Protein AF-A0A2V5Y0E2-F1 (afdb_monomer_lite)

Radius of gyration: 18.02 Å; chains: 1; bounding box: 50×22×47 Å

Secondary structure (DSSP, 8-state):
---PPPP-TT---EEEEEEE--HHHHHTTBSSPPP-B--SSS--BTHHHHHHHHHHH-PPPSSBPTTGGGTTHHHHHGGG--SEEEEEE-----S--SPPP-

Sequence (102 aa):
MPIWLPRSKNIVRLFLCGDVMTGRGIDQALAHQANPILYEPHVRDAREYVALAQRAHGEIPRPLSVDYIWGDALQELEPAQLDLRIVNLETAITSAETPWPE

pLDDT: mean 89.26, std 8.69, range [38.06, 98.06]

Structure (mmCIF, N/CA/C/O backbone):
data_AF-A0A2V5Y0E2-F1
#
_entry.id   AF-A0A2V5Y0E2-F1
#
loop_
_atom_site.group_PDB
_atom_site.id
_atom_site.type_symbol
_atom_site.label_atom_id
_atom_site.label_alt_id
_atom_site.label_comp_id
_atom_site.label_asym_id
_atom_site.label_entity_id
_atom_site.label_seq_id
_atom_site.pdbx_PDB_ins_code
_atom_site.Cartn_x
_atom_site.Cartn_y
_atom_site.Cartn_z
_atom_site.occupancy
_atom_site.B_iso_or_equiv
_atom_site.auth_seq_id
_atom_site.auth_comp_id
_atom_site.auth_asym_id
_atom_site.auth_atom_id
_atom_site.pdbx_PDB_model_num
ATOM 1 N N . MET A 1 1 ? -25.016 -8.270 13.480 1.00 38.06 1 MET A N 1
ATOM 2 C CA . MET A 1 1 ? -25.139 -7.237 14.534 1.00 38.06 1 MET A CA 1
ATOM 3 C C . MET A 1 1 ? -23.771 -7.061 15.160 1.00 38.06 1 MET A C 1
ATOM 5 O O . MET A 1 1 ? -23.230 -8.074 15.591 1.00 38.06 1 MET A O 1
ATOM 9 N N . PRO A 1 2 ? -23.166 -5.866 15.167 1.00 51.12 2 PRO A N 1
ATOM 10 C CA . PRO A 1 2 ? -21.836 -5.735 15.734 1.00 51.12 2 PRO A CA 1
ATOM 11 C C . PRO A 1 2 ? -21.895 -5.699 17.272 1.00 51.12 2 PRO A C 1
ATOM 13 O O . PRO A 1 2 ? -22.763 -5.053 17.852 1.00 51.12 2 PRO A O 1
ATOM 16 N N . ILE A 1 3 ? -20.959 -6.401 17.919 1.00 68.56 3 ILE A N 1
ATOM 17 C CA . ILE A 1 3 ? -20.822 -6.636 19.378 1.00 68.56 3 ILE A CA 1
ATOM 18 C C . ILE A 1 3 ? -20.189 -5.431 20.119 1.00 68.56 3 ILE A C 1
ATOM 20 O O . ILE A 1 3 ? -19.585 -5.543 21.182 1.00 68.56 3 ILE A O 1
ATOM 24 N N . TRP A 1 4 ? -20.300 -4.225 19.570 1.00 68.56 4 TRP A N 1
ATOM 25 C CA . TRP A 1 4 ? -19.605 -3.071 20.133 1.00 68.56 4 TRP A CA 1
ATOM 26 C C . TRP A 1 4 ? -20.239 -2.599 21.446 1.00 68.56 4 TRP A C 1
ATOM 28 O O . TRP A 1 4 ? -21.422 -2.264 21.496 1.00 68.56 4 TRP A O 1
ATOM 38 N N . LEU A 1 5 ? -19.427 -2.529 22.505 1.00 71.44 5 LEU A N 1
ATOM 39 C CA . LEU A 1 5 ? -19.825 -1.929 23.777 1.00 71.44 5 LEU A CA 1
ATOM 40 C C . LEU A 1 5 ? -20.172 -0.434 23.590 1.00 71.44 5 LEU A C 1
ATOM 42 O O . LEU A 1 5 ? -19.556 0.237 22.752 1.00 71.44 5 LEU A O 1
ATOM 46 N N . PRO A 1 6 ? -21.116 0.114 24.380 1.00 76.44 6 PRO A N 1
ATOM 47 C CA . PRO A 1 6 ? -21.437 1.540 24.362 1.00 76.44 6 PRO A CA 1
ATOM 48 C C . PRO A 1 6 ? -20.206 2.405 24.671 1.00 76.44 6 PRO A C 1
ATOM 50 O O . PRO A 1 6 ? -19.331 1.994 25.439 1.00 76.44 6 PRO A O 1
ATOM 53 N N . ARG A 1 7 ? -20.146 3.633 24.131 1.00 78.50 7 ARG A N 1
ATOM 54 C CA . ARG A 1 7 ? -19.066 4.575 24.474 1.00 78.50 7 ARG A CA 1
ATOM 55 C C . ARG A 1 7 ? -19.050 4.859 25.978 1.00 78.50 7 ARG A C 1
ATOM 57 O O . ARG A 1 7 ? -20.064 5.227 26.564 1.00 78.50 7 ARG A O 1
ATOM 64 N N . SER A 1 8 ? -17.865 4.760 26.570 1.00 80.62 8 SER A N 1
ATOM 65 C CA . SER A 1 8 ? -17.570 5.146 27.950 1.00 80.62 8 SER A CA 1
ATOM 66 C C . SER A 1 8 ? -16.393 6.114 27.948 1.00 80.62 8 SER A C 1
ATOM 68 O O . SER A 1 8 ? -15.462 5.940 27.167 1.00 80.62 8 SER A O 1
ATOM 70 N N . LYS A 1 9 ? -16.407 7.122 28.829 1.00 81.12 9 LYS A N 1
ATOM 71 C CA . LYS A 1 9 ? -15.315 8.110 28.933 1.00 81.12 9 LYS A CA 1
ATOM 72 C C . LYS A 1 9 ? -13.987 7.508 29.409 1.00 81.12 9 LYS A C 1
ATOM 74 O O . LYS A 1 9 ? -12.958 8.156 29.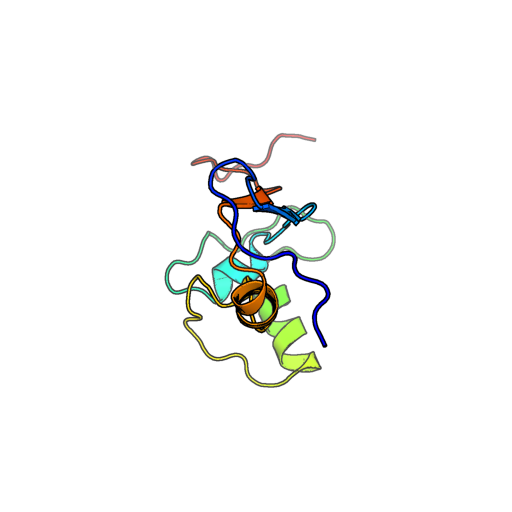271 1.00 81.12 9 LYS A O 1
ATOM 79 N N . ASN A 1 10 ? -14.013 6.285 29.940 1.00 89.38 10 ASN A N 1
ATOM 80 C CA . ASN A 1 10 ? -12.848 5.626 30.530 1.00 89.38 10 ASN A CA 1
ATOM 81 C C . ASN A 1 10 ? -12.343 4.440 29.688 1.00 89.38 10 ASN A C 1
ATOM 83 O O . ASN A 1 10 ? -11.534 3.655 30.174 1.00 89.38 10 ASN A O 1
ATOM 87 N N . ILE A 1 11 ? -12.843 4.267 28.460 1.00 90.12 11 ILE A N 1
ATOM 88 C CA . ILE A 1 11 ? -12.427 3.195 27.547 1.00 90.12 11 ILE A CA 1
ATOM 89 C C . ILE A 1 11 ? -11.853 3.836 26.288 1.00 90.12 11 ILE A C 1
ATOM 91 O O . ILE A 1 11 ? -12.498 4.698 25.700 1.00 90.12 11 ILE A O 1
ATOM 95 N N . VAL A 1 12 ? -10.673 3.375 25.870 1.00 92.62 12 VAL A N 1
ATOM 96 C CA . VAL A 1 12 ? -10.082 3.699 24.567 1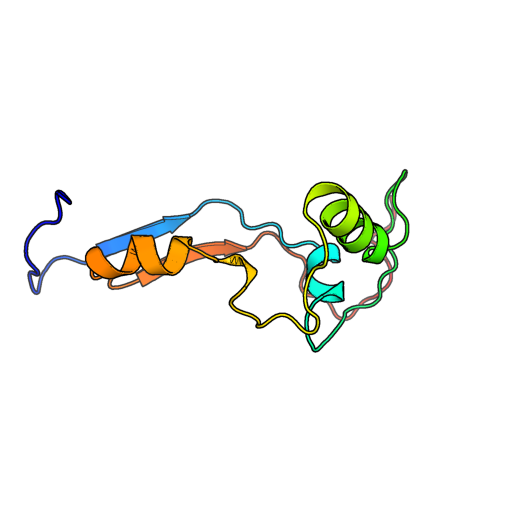.00 92.62 12 VAL A CA 1
ATOM 97 C C . VAL A 1 12 ? -10.281 2.505 23.643 1.00 92.62 12 VAL A C 1
ATOM 99 O O . VAL A 1 12 ? -9.927 1.378 23.994 1.00 92.62 12 VAL A O 1
ATOM 102 N N . ARG A 1 13 ? -10.855 2.737 22.464 1.00 91.75 13 ARG A N 1
ATOM 103 C CA . ARG A 1 13 ? -11.107 1.709 21.451 1.00 91.75 13 ARG A CA 1
ATOM 104 C C . ARG A 1 13 ? -10.061 1.813 20.350 1.00 91.75 13 ARG A C 1
ATOM 106 O O . ARG A 1 13 ? -10.002 2.815 19.642 1.00 91.75 13 ARG A O 1
ATOM 113 N N . LEU A 1 14 ? -9.253 0.766 20.213 1.00 93.81 14 LEU A N 1
ATOM 114 C CA . LEU A 1 14 ? -8.161 0.697 19.247 1.00 93.81 14 LEU A CA 1
ATOM 115 C C . LEU A 1 14 ? -8.480 -0.312 18.149 1.00 93.81 14 LEU A C 1
ATOM 117 O O . LEU A 1 14 ? -8.961 -1.409 18.431 1.00 93.81 14 LEU A O 1
ATOM 121 N N . PHE A 1 15 ? -8.146 0.043 16.914 1.00 93.50 15 PHE A N 1
ATOM 122 C CA . PHE A 1 15 ? -7.926 -0.923 15.845 1.00 93.50 15 PHE A CA 1
ATOM 123 C C . PHE A 1 15 ? -6.426 -1.083 15.631 1.00 93.50 15 PHE A C 1
ATOM 125 O O . PHE A 1 15 ? -5.721 -0.086 15.469 1.00 93.50 15 PHE A O 1
ATOM 132 N N . LEU A 1 16 ? -5.965 -2.332 15.641 1.00 94.19 16 LEU A N 1
ATOM 133 C CA . LEU A 1 16 ? -4.581 -2.703 15.381 1.00 94.19 16 LEU A CA 1
ATOM 134 C C . LEU A 1 16 ? -4.558 -3.583 14.131 1.00 94.19 16 LEU A C 1
ATOM 136 O O . LEU A 1 16 ? -5.170 -4.651 14.119 1.00 94.19 16 LEU A O 1
ATOM 140 N N . CYS A 1 17 ? -3.870 -3.122 13.093 1.00 91.38 17 CYS A N 1
ATOM 141 C CA . CYS A 1 17 ? -3.562 -3.914 11.909 1.00 91.38 17 CYS A CA 1
ATOM 142 C C . CYS A 1 17 ? -2.098 -4.350 11.953 1.00 91.38 17 CYS A C 1
ATOM 144 O O . CYS A 1 17 ? -1.259 -3.655 12.530 1.00 91.38 17 CYS A O 1
ATOM 146 N N . GLY A 1 18 ? -1.814 -5.493 11.334 1.00 89.44 18 GLY A N 1
ATOM 147 C CA . GLY A 1 18 ? -0.447 -5.928 11.084 1.00 89.44 18 GLY A CA 1
ATOM 148 C C . GLY A 1 18 ? 0.209 -5.117 9.968 1.00 89.44 18 GLY A C 1
ATOM 149 O O . GLY A 1 18 ? -0.088 -3.936 9.763 1.00 89.44 18 GLY A O 1
ATOM 150 N N . ASP A 1 19 ? 1.101 -5.787 9.257 1.00 92.25 19 ASP A N 1
ATOM 151 C CA . ASP A 1 19 ? 2.029 -5.158 8.329 1.00 92.25 19 ASP A CA 1
ATOM 152 C C . ASP A 1 19 ? 1.326 -4.719 7.043 1.00 92.25 19 ASP A C 1
ATOM 154 O O . ASP A 1 19 ? 0.655 -5.495 6.359 1.00 92.25 19 ASP A O 1
ATOM 158 N N . VAL A 1 20 ? 1.505 -3.449 6.701 1.00 90.12 20 VAL A N 1
ATOM 159 C CA . VAL A 1 20 ? 1.068 -2.838 5.453 1.00 90.12 20 VAL A CA 1
ATOM 160 C C . VAL A 1 20 ? 2.315 -2.611 4.610 1.00 90.12 20 VAL A C 1
ATOM 162 O O . VAL A 1 20 ? 3.083 -1.682 4.850 1.00 90.12 20 VAL A O 1
ATOM 165 N N . MET A 1 21 ? 2.515 -3.480 3.623 1.00 89.19 21 MET A N 1
ATOM 166 C CA . MET A 1 21 ? 3.621 -3.416 2.667 1.00 89.19 21 MET A CA 1
ATOM 167 C C . MET A 1 21 ? 3.098 -2.928 1.317 1.00 89.19 21 MET A C 1
ATOM 169 O O . MET A 1 21 ? 2.670 -3.716 0.477 1.00 89.19 21 MET A O 1
ATOM 173 N N . THR A 1 22 ? 3.102 -1.614 1.105 1.00 85.94 22 THR A N 1
ATOM 174 C CA . THR A 1 22 ? 2.619 -1.005 -0.145 1.00 85.94 22 THR A CA 1
ATOM 175 C C . THR A 1 22 ? 3.561 -1.252 -1.326 1.00 85.94 22 THR A C 1
ATOM 177 O O . THR A 1 22 ? 3.110 -1.394 -2.467 1.00 85.94 22 THR A O 1
ATOM 180 N N . GLY A 1 23 ? 4.869 -1.317 -1.049 1.00 87.62 23 GLY A N 1
ATOM 181 C CA . GLY A 1 23 ? 5.925 -1.381 -2.059 1.00 87.62 23 GLY A CA 1
ATOM 182 C C . GLY A 1 23 ? 5.879 -0.210 -3.053 1.00 87.62 23 GLY A C 1
ATOM 183 O O . GLY A 1 23 ? 5.050 0.690 -2.948 1.00 87.62 23 GLY A O 1
ATOM 184 N N . ARG A 1 24 ? 6.748 -0.234 -4.074 1.00 91.31 24 ARG A N 1
ATOM 185 C CA . ARG A 1 24 ? 6.737 0.795 -5.137 1.00 91.31 24 ARG A CA 1
ATOM 186 C C . ARG A 1 24 ? 5.602 0.613 -6.148 1.00 91.31 24 ARG A C 1
ATOM 188 O O . ARG A 1 24 ? 5.365 1.509 -6.951 1.00 91.31 24 ARG A O 1
ATOM 195 N N . GLY A 1 25 ? 4.930 -0.543 -6.155 1.00 92.44 25 GLY A N 1
ATOM 196 C CA . GLY A 1 25 ? 3.897 -0.886 -7.138 1.00 92.44 25 GLY A CA 1
ATOM 197 C C . GLY A 1 25 ? 2.675 0.028 -7.059 1.00 92.44 25 GLY A C 1
ATOM 198 O O . GLY A 1 25 ? 2.268 0.588 -8.076 1.00 92.44 25 GLY A O 1
ATOM 199 N N . ILE A 1 26 ? 2.120 0.226 -5.857 1.00 91.94 26 ILE A N 1
ATOM 200 C CA . ILE A 1 26 ? 0.956 1.106 -5.676 1.00 91.94 26 ILE A CA 1
ATOM 201 C C . ILE A 1 26 ? 1.294 2.575 -5.943 1.00 91.94 26 ILE A C 1
ATOM 203 O O . ILE A 1 26 ? 0.469 3.284 -6.520 1.00 91.94 26 ILE A O 1
ATOM 207 N N . ASP A 1 27 ? 2.520 3.013 -5.633 1.00 91.94 27 ASP A N 1
ATOM 208 C CA . ASP A 1 27 ? 2.975 4.380 -5.910 1.00 91.94 27 ASP A CA 1
ATOM 209 C C . ASP A 1 27 ? 2.849 4.722 -7.400 1.00 91.94 27 ASP A C 1
ATOM 211 O O . ASP A 1 27 ? 2.532 5.856 -7.745 1.00 91.94 27 ASP A O 1
ATOM 215 N N . GLN A 1 28 ? 3.011 3.735 -8.295 1.00 95.06 28 GLN A N 1
ATOM 216 C CA . GLN A 1 28 ? 2.874 3.928 -9.747 1.00 95.06 28 GLN A CA 1
ATOM 217 C C . GLN A 1 28 ? 1.434 4.204 -10.209 1.00 95.06 28 GLN A C 1
ATOM 219 O O . GLN A 1 28 ? 1.214 4.585 -11.363 1.00 95.06 28 GLN A O 1
ATOM 224 N N . ALA A 1 29 ? 0.443 3.979 -9.346 1.00 95.06 29 ALA A N 1
ATOM 225 C CA . ALA A 1 29 ? -0.959 4.275 -9.617 1.00 95.06 29 ALA A CA 1
ATOM 226 C C . ALA A 1 29 ? -1.445 5.556 -8.916 1.00 95.06 29 ALA A C 1
ATOM 228 O O . ALA A 1 29 ? -2.505 6.067 -9.276 1.00 95.06 29 ALA A O 1
ATOM 229 N N . LEU A 1 30 ? -0.679 6.103 -7.965 1.00 94.44 30 LEU A N 1
ATOM 230 C CA . LEU A 1 30 ? -0.987 7.356 -7.271 1.00 94.44 30 LEU A CA 1
ATOM 231 C C . LEU A 1 30 ? -0.612 8.590 -8.114 1.00 94.44 30 LEU A C 1
ATOM 233 O O . LEU A 1 30 ? 0.072 8.504 -9.137 1.00 94.44 30 LEU A O 1
ATOM 237 N N . ALA A 1 31 ? -1.067 9.768 -7.676 1.00 94.81 31 ALA A N 1
ATOM 238 C CA . ALA A 1 31 ? -0.777 11.043 -8.344 1.00 94.81 31 ALA A CA 1
ATOM 239 C C . ALA A 1 31 ? 0.720 11.406 -8.351 1.00 94.81 31 ALA A C 1
ATOM 241 O O . ALA A 1 31 ? 1.200 12.023 -9.301 1.00 94.81 31 ALA A O 1
ATOM 242 N N . HIS A 1 32 ? 1.455 11.014 -7.308 1.00 91.81 32 HIS A N 1
ATOM 243 C CA . HIS A 1 32 ? 2.893 11.235 -7.181 1.00 91.81 32 HIS A CA 1
ATOM 244 C C . HIS A 1 32 ? 3.612 9.891 -7.181 1.00 91.81 32 HIS A C 1
ATOM 246 O O . HIS A 1 32 ? 3.575 9.162 -6.195 1.00 91.81 32 HIS A O 1
ATOM 252 N N . GLN A 1 33 ? 4.246 9.575 -8.305 1.00 92.00 33 GLN A N 1
ATOM 253 C CA . GLN A 1 33 ? 4.888 8.285 -8.529 1.00 92.00 33 GLN A CA 1
ATOM 254 C C . GLN A 1 33 ? 6.352 8.345 -8.094 1.00 92.00 33 GLN A C 1
ATOM 256 O O . GLN A 1 33 ? 7.076 9.275 -8.456 1.00 92.00 33 GLN A O 1
ATOM 261 N N . ALA A 1 34 ? 6.797 7.336 -7.349 1.00 89.56 34 ALA A N 1
ATOM 262 C CA . ALA A 1 34 ? 8.216 7.107 -7.102 1.00 89.56 34 ALA A CA 1
ATOM 263 C C . ALA A 1 34 ? 8.914 6.571 -8.368 1.00 89.56 34 ALA A C 1
ATOM 265 O O . ALA A 1 34 ? 8.259 6.091 -9.297 1.00 89.56 34 ALA A O 1
ATOM 266 N N . ASN A 1 35 ? 10.249 6.598 -8.399 1.00 92.25 35 ASN A N 1
ATOM 267 C CA . ASN A 1 35 ? 11.028 5.946 -9.454 1.00 92.25 35 ASN A CA 1
ATOM 268 C C . ASN A 1 35 ? 10.641 4.450 -9.558 1.00 92.25 35 ASN A C 1
ATOM 270 O O . ASN A 1 35 ? 10.679 3.748 -8.545 1.00 92.25 35 ASN A O 1
ATOM 274 N N . PRO A 1 36 ? 10.274 3.928 -10.743 1.00 94.69 36 PRO A N 1
ATOM 275 C CA . PRO A 1 36 ? 9.766 2.565 -10.867 1.00 94.69 36 PRO A CA 1
ATOM 276 C C . PRO A 1 36 ? 10.839 1.479 -10.741 1.00 94.69 36 PRO A C 1
ATOM 278 O O . PRO A 1 36 ? 10.480 0.308 -10.681 1.00 94.69 36 PRO A O 1
ATOM 281 N N . ILE A 1 37 ? 12.132 1.817 -10.738 1.00 94.25 37 ILE A N 1
ATOM 282 C CA . ILE A 1 37 ? 13.200 0.810 -10.707 1.00 94.25 37 ILE A CA 1
ATOM 283 C C . ILE A 1 37 ? 13.099 -0.047 -9.438 1.00 94.25 37 ILE A C 1
ATOM 285 O O . ILE A 1 37 ? 13.003 0.470 -8.323 1.00 94.25 37 ILE A O 1
ATOM 289 N N . LEU A 1 38 ? 13.157 -1.363 -9.638 1.00 92.31 38 LEU A N 1
ATOM 290 C CA . LEU A 1 38 ? 13.245 -2.376 -8.593 1.00 92.31 38 LEU A CA 1
ATOM 291 C C . LEU A 1 38 ? 14.535 -3.178 -8.748 1.00 92.31 38 LEU A C 1
ATOM 293 O O . LEU A 1 38 ? 14.985 -3.459 -9.861 1.00 92.31 38 LEU A O 1
ATOM 297 N N . TYR A 1 39 ? 15.101 -3.576 -7.614 1.00 90.38 39 TYR A N 1
ATOM 298 C CA . TYR A 1 39 ? 16.322 -4.378 -7.529 1.00 90.38 39 TYR A CA 1
ATOM 299 C C . TYR A 1 39 ? 15.991 -5.816 -7.116 1.00 90.38 39 TYR A C 1
ATOM 301 O O . TYR A 1 39 ? 16.613 -6.382 -6.226 1.00 90.38 39 TYR A O 1
ATOM 309 N N . GLU A 1 40 ? 14.971 -6.394 -7.752 1.00 89.06 40 GLU A N 1
ATOM 310 C CA . GLU A 1 40 ? 14.509 -7.761 -7.510 1.00 89.06 40 GLU A CA 1
ATOM 311 C C . GLU A 1 40 ? 14.868 -8.668 -8.706 1.00 89.06 40 GLU A C 1
ATOM 313 O O . GLU A 1 40 ? 15.017 -8.186 -9.837 1.00 89.06 40 GLU A O 1
ATOM 318 N N . PRO A 1 41 ? 14.992 -9.997 -8.518 1.00 90.38 41 PRO A N 1
ATOM 319 C CA . PRO A 1 41 ? 15.434 -10.887 -9.595 1.00 90.38 41 PRO A CA 1
ATOM 320 C C . PRO A 1 41 ? 14.479 -10.957 -10.795 1.00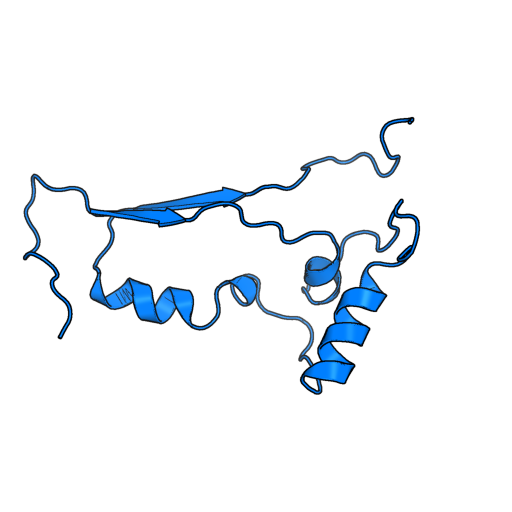 90.38 41 PRO A C 1
ATOM 322 O O . PRO A 1 41 ? 14.936 -11.146 -11.923 1.00 90.38 41 PRO A O 1
ATOM 325 N N . HIS A 1 42 ? 13.170 -10.810 -10.560 1.00 91.69 42 HIS A N 1
ATOM 326 C CA . HIS A 1 42 ? 12.127 -11.089 -11.556 1.00 91.69 42 HIS A CA 1
ATOM 327 C C . HIS A 1 42 ? 11.436 -9.832 -12.084 1.00 91.69 42 HIS A C 1
ATOM 329 O O . HIS A 1 42 ? 11.230 -9.724 -13.290 1.00 91.69 42 HIS A O 1
ATOM 335 N N . VAL A 1 43 ? 11.104 -8.880 -11.209 1.00 95.06 43 VAL A N 1
ATOM 336 C CA . VAL A 1 43 ? 10.472 -7.615 -11.595 1.00 95.06 43 VAL A CA 1
ATOM 337 C C . VAL A 1 43 ? 11.474 -6.493 -11.374 1.00 95.06 43 VAL A C 1
ATOM 339 O O . VAL A 1 43 ? 11.970 -6.294 -10.272 1.00 95.06 43 VAL A O 1
ATOM 342 N N . ARG A 1 44 ? 11.788 -5.756 -12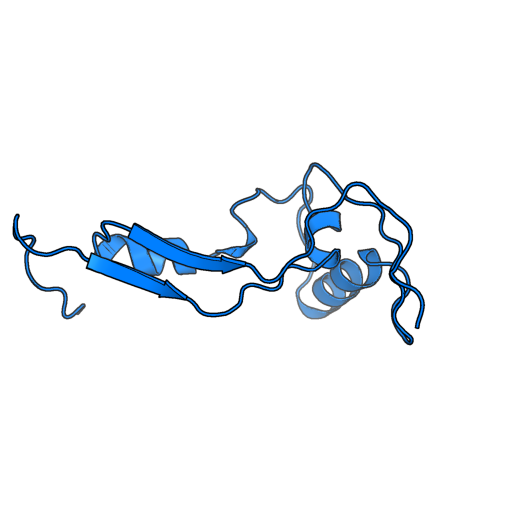.439 1.00 95.88 44 ARG A N 1
ATOM 343 C CA . ARG A 1 44 ? 12.737 -4.627 -12.389 1.00 95.88 44 ARG A CA 1
ATOM 344 C C . ARG A 1 44 ? 12.065 -3.269 -12.558 1.00 95.88 44 ARG A C 1
ATOM 346 O O . ARG A 1 44 ? 12.723 -2.240 -12.434 1.00 95.88 44 ARG A O 1
ATOM 353 N N . ASP A 1 45 ? 10.764 -3.276 -12.832 1.00 97.00 45 ASP A N 1
ATOM 354 C CA . ASP A 1 45 ? 9.944 -2.090 -13.028 1.00 97.00 45 ASP A CA 1
ATOM 355 C C . ASP A 1 45 ? 8.611 -2.244 -12.286 1.00 97.00 45 ASP A C 1
ATOM 357 O O . ASP A 1 45 ? 7.780 -3.083 -12.628 1.00 97.00 45 ASP A O 1
ATOM 361 N N . ALA A 1 46 ? 8.388 -1.414 -11.271 1.00 96.19 46 ALA A N 1
ATOM 362 C CA . ALA A 1 46 ? 7.215 -1.461 -10.409 1.00 96.19 46 ALA A CA 1
A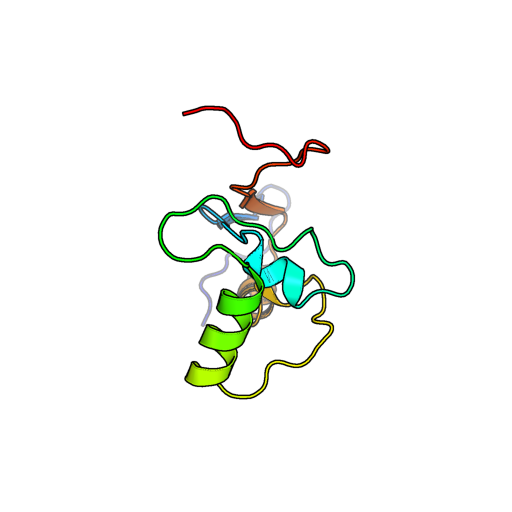TOM 363 C C . ALA A 1 46 ? 5.887 -1.250 -11.157 1.00 96.19 46 ALA A C 1
ATOM 365 O O . ALA A 1 46 ? 4.834 -1.655 -10.660 1.00 96.19 46 ALA A O 1
ATOM 366 N N . ARG A 1 47 ? 5.898 -0.668 -12.367 1.00 97.00 47 ARG A N 1
ATOM 367 C CA . ARG A 1 47 ? 4.685 -0.510 -13.191 1.00 97.00 47 ARG A CA 1
ATOM 368 C C . ARG A 1 47 ? 4.144 -1.856 -13.661 1.00 97.00 47 ARG A C 1
ATOM 370 O O . ARG A 1 47 ? 2.953 -1.962 -13.961 1.00 97.00 47 ARG A O 1
ATOM 377 N N . GLU A 1 48 ? 4.987 -2.886 -13.684 1.00 97.00 48 GLU A N 1
ATOM 378 C CA . GLU A 1 48 ? 4.580 -4.249 -14.001 1.00 97.00 48 GLU A CA 1
ATOM 379 C C . GLU A 1 48 ? 3.586 -4.806 -12.977 1.00 97.00 48 GLU A C 1
ATOM 381 O O . GLU A 1 48 ? 2.648 -5.495 -13.375 1.00 97.00 48 GLU A O 1
ATOM 386 N N . TYR A 1 49 ? 3.692 -4.428 -11.697 1.00 94.94 49 TYR A N 1
ATOM 387 C CA . TYR A 1 49 ? 2.703 -4.799 -10.679 1.00 94.94 49 TYR A CA 1
ATOM 388 C C . TYR A 1 49 ? 1.317 -4.220 -10.985 1.00 94.94 49 TYR A C 1
ATOM 390 O O . TYR A 1 49 ? 0.316 -4.931 -10.888 1.00 94.94 49 TYR A O 1
ATOM 398 N N . VAL A 1 50 ? 1.238 -2.966 -11.448 1.00 95.06 50 VAL A N 1
ATOM 399 C CA . VAL A 1 50 ? -0.049 -2.378 -11.857 1.00 95.06 50 VAL A CA 1
ATOM 400 C C . VAL A 1 50 ? -0.585 -3.061 -13.116 1.00 95.06 50 VAL A C 1
ATOM 402 O O . VAL A 1 50 ? -1.777 -3.342 -13.202 1.00 95.06 50 VAL A O 1
ATOM 405 N N . ALA A 1 51 ? 0.285 -3.386 -14.077 1.00 96.25 51 ALA A N 1
ATOM 406 C CA . ALA A 1 51 ? -0.111 -4.120 -15.277 1.00 96.25 51 ALA A CA 1
ATOM 407 C C . ALA A 1 51 ? -0.614 -5.539 -14.950 1.00 96.25 51 ALA A C 1
ATOM 409 O O . ALA A 1 51 ? -1.578 -6.001 -15.557 1.00 96.25 51 ALA A O 1
ATOM 410 N N . LEU A 1 52 ? 0.016 -6.233 -13.997 1.00 95.94 52 LEU A N 1
ATOM 411 C CA . LEU A 1 52 ? -0.423 -7.535 -13.483 1.00 95.94 52 LEU A CA 1
ATOM 412 C C . LEU A 1 52 ? -1.816 -7.435 -12.857 1.00 95.94 52 LEU A C 1
ATOM 414 O O . LEU A 1 52 ? -2.703 -8.207 -13.220 1.00 95.94 52 LEU A O 1
ATOM 418 N N . ALA A 1 53 ? -2.026 -6.446 -11.986 1.00 94.75 53 ALA A N 1
ATOM 419 C CA . ALA A 1 53 ? -3.319 -6.205 -11.358 1.00 94.75 53 ALA A CA 1
ATOM 420 C C . ALA A 1 53 ? -4.402 -5.870 -12.397 1.00 94.75 53 ALA A C 1
ATOM 422 O O . ALA A 1 53 ? -5.496 -6.430 -12.343 1.00 94.75 53 ALA A O 1
ATOM 423 N N . GLN A 1 54 ? -4.080 -5.046 -13.402 1.00 96.38 54 GLN A N 1
ATOM 424 C CA . GLN A 1 54 ? -5.015 -4.716 -14.479 1.00 96.38 54 GLN A CA 1
ATOM 425 C C . GLN A 1 54 ? -5.401 -5.934 -15.326 1.00 96.38 54 GLN A C 1
ATOM 427 O O . GLN A 1 54 ? -6.558 -6.088 -15.710 1.00 96.38 54 GLN A O 1
ATOM 432 N N . ARG A 1 55 ? -4.452 -6.836 -15.606 1.00 97.69 55 ARG A N 1
ATOM 433 C CA . ARG A 1 55 ? -4.750 -8.084 -16.326 1.00 97.69 55 ARG A CA 1
ATOM 434 C C . ARG A 1 55 ? -5.670 -9.009 -15.534 1.00 97.69 55 ARG A C 1
ATOM 436 O O . ARG A 1 55 ? -6.486 -9.695 -16.139 1.00 97.69 55 ARG A O 1
ATOM 443 N N . ALA A 1 56 ? -5.525 -9.044 -14.211 1.00 98.06 56 ALA A N 1
ATOM 444 C CA . ALA A 1 56 ? -6.320 -9.909 -13.345 1.00 98.06 56 ALA A CA 1
ATOM 445 C C . ALA A 1 56 ? -7.720 -9.344 -13.044 1.00 98.06 56 ALA A C 1
ATOM 447 O O . ALA A 1 56 ? -8.673 -10.114 -12.939 1.00 98.06 56 ALA A O 1
ATOM 448 N N . HIS A 1 57 ? -7.849 -8.020 -12.910 1.00 95.38 57 HIS A N 1
ATOM 449 C CA . HIS A 1 57 ? -9.051 -7.378 -12.358 1.00 95.38 57 HIS A CA 1
ATOM 450 C C . HIS A 1 57 ? -9.697 -6.324 -13.270 1.00 95.38 57 HIS A C 1
ATOM 452 O O . HIS A 1 57 ? -10.738 -5.775 -12.918 1.00 95.38 57 HIS A O 1
ATOM 458 N N . GLY A 1 58 ? -9.131 -6.067 -14.450 1.00 96.31 58 GLY A N 1
ATOM 459 C CA . GLY A 1 58 ? -9.609 -5.041 -15.376 1.00 96.31 58 GLY A CA 1
ATOM 460 C C . GLY A 1 58 ? -8.939 -3.685 -15.163 1.00 96.31 58 GLY A C 1
ATOM 461 O O . GLY A 1 58 ? -7.941 -3.552 -14.460 1.00 96.31 58 GLY A O 1
ATOM 462 N N . GLU A 1 59 ? -9.449 -2.653 -15.826 1.00 95.25 59 GLU A N 1
ATOM 463 C CA . GLU A 1 59 ? -8.821 -1.334 -15.799 1.00 95.25 59 GLU A CA 1
ATOM 464 C C . GLU A 1 59 ? -8.801 -0.726 -14.386 1.00 95.25 59 GLU A C 1
ATOM 466 O O . GLU A 1 59 ? -9.828 -0.598 -13.724 1.00 95.25 59 GLU A O 1
ATOM 471 N N . ILE A 1 60 ? -7.610 -0.321 -13.941 1.00 92.56 60 ILE A N 1
ATOM 472 C CA . ILE A 1 60 ? -7.401 0.445 -12.711 1.00 92.56 60 ILE A CA 1
ATOM 473 C C . ILE A 1 60 ? -7.385 1.938 -13.073 1.00 92.56 60 ILE A C 1
ATOM 475 O O . ILE A 1 60 ? -6.496 2.342 -13.835 1.00 92.56 60 ILE A O 1
ATOM 479 N N . PRO A 1 61 ? -8.314 2.754 -12.535 1.00 90.94 61 PRO A N 1
ATOM 480 C CA . PRO A 1 61 ? -8.325 4.201 -12.734 1.00 90.94 61 PRO A CA 1
ATOM 481 C C . PRO A 1 61 ? -7.029 4.847 -12.244 1.00 90.94 61 PRO A C 1
ATOM 483 O O . PRO A 1 61 ? -6.456 4.413 -11.247 1.00 90.94 61 PRO A O 1
ATOM 486 N N . ARG A 1 62 ? -6.562 5.900 -12.922 1.00 91.69 62 ARG A N 1
ATOM 487 C CA . ARG A 1 62 ? -5.369 6.653 -12.507 1.00 91.69 62 ARG A CA 1
ATOM 488 C C . ARG A 1 62 ? -5.583 8.167 -12.675 1.00 91.69 62 ARG A C 1
ATOM 490 O O . ARG A 1 62 ? -6.123 8.568 -13.706 1.00 91.69 62 ARG A O 1
ATOM 497 N N . PRO A 1 63 ? -5.121 9.005 -11.728 1.00 95.38 63 PRO A N 1
ATOM 498 C CA . PRO A 1 63 ? -4.476 8.618 -10.473 1.00 95.38 63 PRO A CA 1
ATOM 499 C C . PRO A 1 63 ? -5.484 8.068 -9.455 1.00 95.38 63 PRO A C 1
ATOM 501 O O . PRO A 1 63 ? -6.624 8.524 -9.384 1.00 95.38 63 PRO A O 1
ATOM 504 N N . LEU A 1 64 ? -5.046 7.104 -8.651 1.00 95.31 64 LEU A N 1
ATOM 505 C CA . LEU A 1 64 ? -5.778 6.653 -7.475 1.00 95.31 64 LEU A CA 1
ATOM 506 C C . LEU A 1 64 ? -5.667 7.691 -6.355 1.00 95.31 64 LEU A C 1
ATOM 508 O O . LEU A 1 64 ? -4.672 8.416 -6.245 1.00 95.31 64 LEU A O 1
ATOM 512 N N . SER A 1 65 ? -6.696 7.748 -5.513 1.00 93.62 65 SER A N 1
ATOM 513 C CA . SER A 1 65 ? -6.654 8.515 -4.275 1.00 93.62 65 SER A CA 1
ATOM 514 C C . SER A 1 65 ? -5.744 7.829 -3.250 1.00 93.62 65 SER A C 1
ATOM 516 O O . SER A 1 65 ? -5.549 6.615 -3.274 1.00 93.62 65 SER A O 1
ATOM 518 N N . VAL A 1 66 ? -5.165 8.606 -2.334 1.00 90.19 66 VAL A N 1
ATOM 519 C CA . VAL A 1 66 ? -4.215 8.088 -1.328 1.00 90.19 66 VAL A CA 1
ATOM 520 C C . VAL A 1 66 ? -4.852 7.109 -0.337 1.00 90.19 66 VAL A C 1
ATOM 522 O O . VAL A 1 66 ? -4.160 6.290 0.257 1.00 90.19 66 VAL A O 1
ATOM 525 N N . ASP A 1 67 ? -6.169 7.173 -0.165 1.00 90.81 67 ASP A N 1
ATOM 526 C CA . ASP A 1 67 ? -6.954 6.277 0.679 1.00 90.81 67 ASP A CA 1
ATOM 527 C C . ASP A 1 67 ? -7.378 4.981 -0.032 1.00 90.81 67 ASP A C 1
ATOM 529 O O . ASP A 1 67 ? -7.898 4.080 0.624 1.00 90.81 67 ASP A O 1
ATOM 533 N N . TYR A 1 68 ? -7.100 4.840 -1.337 1.00 91.75 68 TYR A N 1
ATOM 534 C CA . TYR A 1 68 ? -7.488 3.674 -2.138 1.00 91.75 68 TYR A CA 1
ATOM 535 C C . TYR A 1 68 ? -7.057 2.341 -1.517 1.00 91.75 68 TYR A C 1
ATOM 537 O O . TYR A 1 68 ? -7.818 1.377 -1.552 1.00 91.75 68 TYR A O 1
ATOM 545 N N . ILE A 1 69 ? -5.863 2.287 -0.914 1.00 89.12 69 ILE A N 1
ATOM 546 C CA . ILE A 1 69 ? -5.302 1.055 -0.334 1.00 89.12 69 ILE A CA 1
ATOM 547 C C . ILE A 1 69 ? -6.156 0.464 0.787 1.00 89.12 69 ILE A C 1
ATOM 549 O O . ILE A 1 69 ? -6.030 -0.718 1.093 1.00 89.12 69 ILE A O 1
ATOM 553 N N . TRP A 1 70 ? -7.010 1.278 1.408 1.00 90.81 70 TRP A N 1
ATOM 554 C CA . TRP A 1 70 ? -7.869 0.826 2.490 1.00 90.81 70 TRP A CA 1
ATOM 555 C C . TRP A 1 70 ? -9.192 0.260 1.985 1.00 90.81 70 TRP A C 1
ATOM 557 O O . TRP A 1 70 ? -9.779 -0.569 2.674 1.00 90.81 70 TRP A O 1
ATOM 567 N N . GLY A 1 71 ? -9.651 0.679 0.801 1.00 90.12 71 GLY A N 1
ATOM 568 C CA . GLY A 1 71 ? -10.900 0.219 0.195 1.00 90.12 71 GLY A CA 1
ATOM 569 C C . GLY A 1 71 ? -12.053 0.137 1.201 1.00 90.12 71 GLY A C 1
ATOM 570 O O . GLY A 1 71 ? -12.328 1.079 1.951 1.00 90.12 71 GLY A O 1
ATOM 571 N N . ASP A 1 72 ? -12.683 -1.033 1.260 1.00 91.00 72 ASP A N 1
ATOM 572 C CA . ASP A 1 72 ? -13.831 -1.300 2.130 1.00 91.00 72 ASP A CA 1
ATOM 573 C C . ASP A 1 72 ? -13.471 -1.329 3.627 1.00 91.00 72 ASP A C 1
ATOM 575 O O . ASP A 1 72 ? -14.344 -1.159 4.479 1.00 91.00 72 ASP A O 1
ATOM 579 N N . ALA A 1 73 ? -12.187 -1.478 3.982 1.00 90.44 73 ALA A N 1
ATOM 580 C CA . ALA A 1 73 ? -11.763 -1.584 5.377 1.00 90.44 73 ALA A CA 1
ATOM 581 C C . ALA A 1 73 ? -12.146 -0.341 6.189 1.00 90.44 73 ALA A C 1
ATOM 583 O O . ALA A 1 73 ? -12.522 -0.464 7.351 1.00 90.44 73 ALA A O 1
ATOM 584 N N . LEU A 1 74 ? -12.102 0.860 5.599 1.00 89.25 74 LEU A N 1
ATOM 585 C CA . LEU A 1 74 ? -12.521 2.067 6.319 1.00 89.25 74 LEU A CA 1
ATOM 586 C C . LEU A 1 74 ? -14.002 2.006 6.693 1.00 89.25 74 LEU A C 1
ATOM 588 O O . LEU A 1 74 ? -14.340 2.344 7.825 1.00 89.25 74 LEU A O 1
ATOM 592 N N . GLN A 1 75 ? -14.856 1.533 5.782 1.00 90.56 75 GLN A N 1
ATOM 593 C CA . GLN A 1 75 ? -16.300 1.427 6.004 1.00 90.56 75 GLN A CA 1
ATOM 594 C C . GLN A 1 75 ? -16.630 0.387 7.076 1.00 90.56 75 GLN A C 1
ATOM 596 O O . GLN A 1 75 ? -17.467 0.645 7.938 1.00 90.56 75 GLN A O 1
ATOM 601 N N . GLU A 1 76 ? -15.924 -0.744 7.085 1.00 89.44 76 GLU A N 1
ATOM 602 C CA . GLU A 1 76 ? -16.079 -1.781 8.113 1.00 89.44 76 GLU A CA 1
ATOM 603 C C . GLU A 1 76 ? -15.667 -1.297 9.516 1.00 89.44 76 GLU A C 1
ATOM 605 O O . GLU A 1 76 ? -16.204 -1.750 10.532 1.00 89.44 76 GLU A O 1
ATOM 610 N N . LEU A 1 77 ? -14.738 -0.339 9.595 1.00 90.19 77 LEU A N 1
ATOM 611 C CA . LEU A 1 77 ? -14.267 0.229 10.860 1.00 90.19 77 LEU A CA 1
ATOM 612 C C . LEU A 1 77 ? -15.149 1.372 11.391 1.00 90.19 77 LEU A C 1
ATOM 614 O O . LEU A 1 77 ? -15.121 1.638 12.595 1.00 90.19 77 LEU A O 1
ATOM 618 N N . GLU A 1 78 ? -15.954 2.029 10.552 1.00 89.12 78 GLU A N 1
ATOM 619 C CA . GLU A 1 78 ? -16.801 3.162 10.966 1.00 89.12 78 GLU A CA 1
ATOM 620 C C . GLU A 1 78 ? -17.780 2.827 12.115 1.00 89.12 78 GLU A C 1
ATOM 622 O O . GLU A 1 78 ? -17.809 3.558 13.115 1.00 89.12 78 GLU A O 1
ATOM 627 N N . PRO A 1 79 ? -18.531 1.702 12.092 1.00 89.94 79 PRO A N 1
ATOM 628 C CA . PRO A 1 79 ? -19.453 1.350 13.177 1.00 89.94 79 PRO A CA 1
ATOM 629 C C . PRO A 1 79 ? -18.757 1.120 14.523 1.00 89.94 79 PRO A C 1
ATOM 631 O O . PRO A 1 79 ? -19.398 1.156 15.576 1.00 89.94 79 PRO A O 1
ATOM 634 N N . ALA A 1 80 ? -17.449 0.852 14.500 1.00 86.56 80 ALA A N 1
ATOM 635 C CA . ALA A 1 80 ? -16.663 0.564 15.685 1.00 86.56 80 ALA A CA 1
ATOM 636 C C . ALA A 1 80 ? -16.266 1.821 16.474 1.00 86.56 80 ALA A C 1
ATOM 638 O O . ALA A 1 80 ? -15.689 1.666 17.546 1.00 86.56 80 ALA A O 1
ATOM 639 N N . GLN A 1 81 ? -16.574 3.039 16.003 1.00 87.56 81 GLN A N 1
ATOM 640 C CA . GLN A 1 81 ? -16.326 4.300 16.729 1.00 87.56 81 GLN A CA 1
ATOM 641 C C . GLN A 1 81 ? -14.950 4.336 17.421 1.00 87.56 81 GLN A C 1
ATOM 643 O O . GLN A 1 81 ? -14.844 4.618 18.618 1.00 87.56 81 GLN A O 1
ATOM 648 N N . LEU A 1 82 ? -13.918 3.948 16.673 1.00 91.19 82 LEU A N 1
ATOM 649 C CA . LEU A 1 82 ? -12.560 3.781 17.176 1.00 91.19 82 LEU A CA 1
ATOM 650 C C . LEU A 1 82 ? -11.968 5.141 17.537 1.00 91.19 82 LEU A C 1
ATOM 652 O O . LEU A 1 82 ? -12.132 6.104 16.789 1.00 91.19 82 LEU A O 1
ATOM 656 N N . ASP A 1 83 ? -11.244 5.201 18.650 1.00 92.25 83 ASP A N 1
ATOM 657 C CA . ASP A 1 83 ? -10.513 6.403 19.045 1.00 92.25 83 ASP A CA 1
ATOM 658 C C . ASP A 1 83 ? -9.179 6.500 18.288 1.00 92.25 83 ASP A C 1
ATOM 660 O O . ASP A 1 83 ? -8.747 7.598 17.945 1.00 92.25 83 ASP A O 1
ATOM 664 N N . LEU A 1 84 ? -8.537 5.360 17.991 1.00 93.69 84 LEU A N 1
ATOM 665 C CA . LEU A 1 84 ? -7.298 5.291 17.209 1.00 93.69 84 LEU A CA 1
ATOM 666 C C . LEU A 1 84 ? -7.270 4.057 16.296 1.00 93.69 84 LEU A C 1
ATOM 668 O O . LEU A 1 84 ? -7.784 2.987 16.635 1.00 93.69 84 LEU A O 1
ATOM 672 N N . ARG A 1 85 ? -6.609 4.213 15.145 1.00 93.06 85 ARG A N 1
ATOM 673 C CA . ARG A 1 85 ? -6.319 3.159 14.164 1.00 93.06 85 ARG A CA 1
ATOM 674 C C . ARG A 1 85 ? -4.800 3.127 13.986 1.00 93.06 85 ARG A C 1
ATOM 676 O O . ARG A 1 85 ? -4.225 4.136 13.589 1.00 93.06 85 ARG A O 1
ATOM 683 N N . ILE A 1 86 ? -4.158 2.017 14.337 1.00 94.38 86 ILE A N 1
ATOM 684 C CA . ILE A 1 86 ? -2.699 1.856 14.283 1.00 94.38 86 ILE A CA 1
ATOM 685 C C . ILE A 1 86 ? -2.385 0.699 13.344 1.00 94.38 86 ILE A C 1
ATOM 687 O O . ILE A 1 86 ? -2.992 -0.368 13.436 1.00 94.38 86 ILE A O 1
ATOM 691 N N . VAL A 1 87 ? -1.434 0.926 12.446 1.00 92.38 87 VAL A N 1
ATOM 692 C CA . VAL A 1 87 ? -0.960 -0.059 11.473 1.00 92.38 87 VAL A CA 1
ATOM 693 C C . VAL A 1 87 ? 0.561 -0.100 11.527 1.00 92.38 87 VAL A C 1
ATOM 695 O O . VAL A 1 87 ? 1.186 0.938 11.769 1.00 92.38 87 VAL A O 1
ATOM 698 N N . ASN A 1 88 ? 1.156 -1.270 11.307 1.00 93.06 88 ASN A N 1
ATOM 699 C CA . ASN A 1 88 ? 2.591 -1.345 11.060 1.00 93.06 88 ASN A CA 1
ATOM 700 C C . ASN A 1 88 ? 2.832 -1.043 9.576 1.00 93.06 88 ASN A C 1
ATOM 702 O O . ASN A 1 88 ? 2.385 -1.798 8.721 1.00 93.06 88 ASN A O 1
ATOM 706 N N . LEU A 1 89 ? 3.473 0.079 9.248 1.00 89.62 89 LEU A N 1
ATOM 707 C CA . LEU A 1 89 ? 3.825 0.401 7.864 1.00 89.62 89 LEU A CA 1
ATOM 708 C C . LEU A 1 89 ? 5.233 -0.120 7.580 1.00 89.62 89 LEU A C 1
ATOM 710 O O . LEU A 1 89 ? 6.218 0.478 8.013 1.00 89.62 89 LEU A O 1
ATOM 714 N N . GLU A 1 90 ? 5.325 -1.205 6.822 1.00 89.56 90 GLU A N 1
ATOM 715 C CA . GLU A 1 90 ? 6.600 -1.818 6.460 1.00 89.56 90 GLU A CA 1
ATOM 716 C C . GLU A 1 90 ? 7.067 -1.288 5.107 1.00 89.56 90 GLU A C 1
ATOM 718 O O . GLU A 1 90 ? 6.849 -1.875 4.047 1.00 89.56 90 GLU A O 1
ATOM 723 N N . THR A 1 91 ? 7.683 -0.107 5.150 1.00 85.12 91 THR A N 1
ATOM 724 C CA . THR A 1 91 ? 8.262 0.543 3.975 1.00 85.12 91 THR A CA 1
ATOM 725 C C . THR A 1 91 ? 9.524 1.322 4.334 1.00 85.12 91 THR A C 1
ATOM 727 O O . THR A 1 91 ? 9.706 1.756 5.473 1.00 85.12 91 THR A O 1
ATOM 730 N N . ALA A 1 92 ? 10.403 1.523 3.353 1.00 82.19 92 ALA A N 1
ATOM 731 C CA . ALA A 1 92 ? 11.590 2.353 3.510 1.00 82.19 92 ALA A CA 1
ATOM 732 C C . ALA A 1 92 ? 11.269 3.814 3.168 1.00 82.19 92 ALA A C 1
ATOM 734 O O . ALA A 1 92 ? 10.762 4.111 2.088 1.00 82.19 92 ALA A O 1
ATOM 735 N N . ILE A 1 93 ? 11.626 4.740 4.060 1.00 83.69 93 ILE A N 1
ATOM 736 C CA . ILE A 1 93 ? 11.547 6.184 3.809 1.00 83.69 93 ILE A CA 1
ATOM 737 C C . ILE A 1 93 ? 12.973 6.697 3.620 1.00 83.69 93 ILE A C 1
ATOM 739 O O . ILE A 1 93 ? 13.747 6.776 4.571 1.00 83.69 93 ILE A O 1
ATOM 743 N N . THR A 1 94 ? 13.339 7.013 2.380 1.00 84.44 94 THR A N 1
ATOM 744 C CA . THR A 1 94 ? 14.691 7.452 2.021 1.00 84.44 94 THR A CA 1
ATOM 745 C C . THR A 1 94 ? 14.663 8.383 0.813 1.00 84.44 94 THR A C 1
ATOM 747 O O . THR A 1 94 ? 13.764 8.303 -0.019 1.00 84.44 94 THR A O 1
ATOM 750 N N . SER A 1 95 ? 15.657 9.265 0.711 1.00 86.25 95 SER A N 1
ATOM 751 C CA . SER A 1 95 ? 15.937 10.052 -0.496 1.00 86.25 95 SER A CA 1
ATOM 752 C C . SER A 1 95 ? 16.980 9.395 -1.408 1.00 86.25 95 SER A C 1
ATOM 754 O O . SER A 1 95 ? 17.262 9.911 -2.488 1.00 86.25 95 SER A O 1
ATOM 756 N N . ALA A 1 96 ? 17.588 8.286 -0.975 1.00 86.44 96 ALA A N 1
ATOM 757 C CA . ALA A 1 96 ? 18.575 7.556 -1.755 1.00 86.44 96 ALA A CA 1
ATOM 758 C C . ALA A 1 96 ? 17.890 6.598 -2.741 1.00 86.44 96 ALA A C 1
ATOM 760 O O . ALA A 1 96 ? 17.081 5.762 -2.350 1.00 86.44 96 ALA A O 1
ATOM 761 N N . GLU A 1 97 ? 18.263 6.692 -4.017 1.00 84.69 97 GLU A N 1
ATOM 762 C CA . GLU A 1 97 ? 17.776 5.800 -5.084 1.00 84.69 97 GLU A CA 1
ATOM 763 C C . GLU A 1 97 ? 18.647 4.546 -5.257 1.00 84.69 97 GLU A C 1
ATOM 765 O O . GLU A 1 97 ? 18.275 3.616 -5.966 1.00 84.69 97 GLU A O 1
ATOM 770 N N . THR A 1 98 ? 19.820 4.511 -4.625 1.00 86.62 98 THR A N 1
ATOM 771 C CA . THR A 1 98 ? 20.729 3.363 -4.658 1.00 86.62 98 THR A CA 1
ATOM 772 C C . THR A 1 98 ? 20.343 2.340 -3.587 1.00 86.62 98 THR A C 1
ATOM 774 O O . THR A 1 98 ? 20.202 2.733 -2.424 1.00 86.62 98 THR A O 1
ATOM 777 N N . PRO A 1 99 ? 20.222 1.044 -3.927 1.00 86.50 99 PRO A N 1
ATOM 778 C CA . PRO A 1 99 ? 19.954 0.000 -2.947 1.00 86.50 99 PRO A CA 1
ATOM 779 C C . PRO A 1 99 ? 21.175 -0.207 -2.041 1.00 86.50 99 PRO A C 1
ATOM 781 O O . PRO A 1 99 ? 22.303 0.135 -2.409 1.00 86.50 99 PRO A O 1
ATOM 784 N N . TRP A 1 100 ? 20.953 -0.784 -0.859 1.00 83.69 100 TRP A N 1
ATOM 785 C CA . TRP A 1 100 ? 22.054 -1.272 -0.031 1.00 83.69 100 TRP A CA 1
ATOM 786 C C . TRP A 1 100 ? 22.793 -2.392 -0.787 1.00 83.69 100 TRP A C 1
ATOM 788 O O . TRP A 1 100 ? 22.122 -3.217 -1.411 1.00 83.69 100 TRP A O 1
ATOM 798 N N . PRO A 1 101 ? 24.138 -2.417 -0.789 1.00 84.75 101 PRO A N 1
ATOM 799 C CA . PRO A 1 101 ? 24.885 -3.482 -1.453 1.00 84.75 101 PRO A CA 1
ATOM 800 C C . PRO A 1 101 ? 24.568 -4.847 -0.825 1.00 84.75 101 PRO A C 1
ATOM 802 O O . PRO A 1 101 ? 24.428 -4.935 0.396 1.00 84.75 101 PRO A O 1
ATOM 805 N N . GLU A 1 102 ? 24.462 -5.886 -1.659 1.00 69.38 102 GLU A N 1
ATOM 806 C CA . GLU A 1 102 ? 24.375 -7.285 -1.202 1.00 69.38 102 GLU A CA 1
ATOM 807 C C . GLU A 1 102 ? 25.638 -7.733 -0.451 1.00 69.38 102 GLU A C 1
ATOM 809 O O . GLU A 1 102 ? 26.756 -7.325 -0.856 1.00 69.38 102 GLU A O 1
#

Foldseek 3Di:
DDPADDDDPPDAAEAEAEEDEPDQQLLVQAPHHDAQADPDPPDGGSVVSVVVVCVVPNDDDGNDDPCVVCPCVVVVCVVNPHPYYDYHYPDDDDPDPDDDDD

=== Feature glossary ===
The record interleaves many kinds of information about one protein. Here is each kind framed as the question it answers.

Q: What known structures does this most resemble?
A: Structural nearest neighbors (via Foldseek easy-search vs the PDB). Reported per hit: target PDB id, E-value, and alignment TM-score. A TM-score above ~0.5 is the conventional threshold for 'same fold'.

Q: Where is each backbone atom in 3D?
A: The mmCIF table is the protein's shape written out atom by atom. For each backbone N, Cα, C, and carbonyl O, it records an (x, y, z) coordinate triple in Å plus the residue type, chain letter, and residue number.

Q: What are the backbone torsion angles?
A: The φ/ψ torsion pair specifies the backbone conformation at each residue. φ rotates about the N–Cα bond, ψ about the Cα–C bond. Steric clashes forbid most of the (φ, ψ) plane — the allowed regions (α-helix basin, β-sheet basin, left-handed helix) are the Ramachandran-allowed regions.

Q: Which residues are buried vs exposed?
A: Solvent-accessible surface area (SASA) is the area in Å² traced out by the centre of a 1.4 Å probe sphere (a water molecule) rolled over the protein's van der Waals surface (Shrake–Rupley / Lee–Richards construction). Buried residues have near-zero SASA; fully exposed residues can exceed 200 Å². The total SASA scales roughly with the number of surface residues.

Q: How confident is the AlphaFold model at each residue?
A: pLDDT is the predicted lDDT-Cα score: AlphaFold's confidence that the local environment of each residue (all inter-atomic distances within 15 Å) is correctly placed. It is a per-residue number between 0 and 100, with higher meaning more reliable.

Q: What does the local fold look like, residue by residue?
A: 3Di is Foldseek's structural alphabet. Each residue is assigned one of twenty discrete states based on how its Cα sits relative to its spatial (not sequential) neighbors. Aligning 3Di strings finds structural homologs roughly as well as full 3D superposition, but orders of magnitude faster.

Q: How big an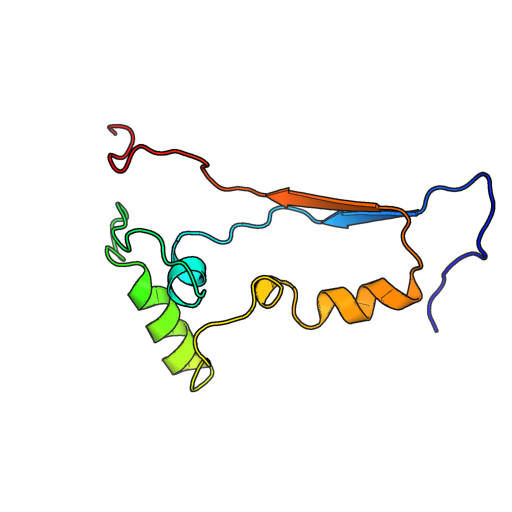d how compact is the whole molecule?
A: Radius of gyration (Rg) is the root-mean-square distance of Cα atoms from their centroid — a single number for overall size and compactness. A globular domain of N residues has Rg ≈ 2.2·N^0.38 Å; an extended or disordered chain has a much larger Rg. The Cα contact count is the number of residue pairs whose Cα atoms are within 8 Å and are more than four positions apart in sequence — a standard proxy for tertiary packing density. The bounding box is the smallest axis-aligned box enclosing all Cα atoms.

Q: Which residues are in helices, strands, or loops?
A: DSSP 8-state secondary structure assigns each residue one of H (α-helix), G (3₁₀-helix), I (π-helix), E (extended β-strand), B (isolated β-bridge), T (hydrogen-bonded turn), S (bend), or '-' (coil). The assignment is computed from backbone hydrogen-bond geometry via the Kabsch–Sander algorithm.

Q: How mobile is each atom in the crystal?
A: Crystallographic B-factors measure how much each atom's electron density is smeared out, in Å². They rise in mobile loops and surface residues and fall in the buried interior. In AlphaFold models this column is repurposed to hold pLDDT instead.

Q: What if only a Cα trace is available?
A: P-SEA three-state annotation labels each residue as helix, strand, or coil based purely on the geometry of the Cα trace. It serves as a fallback when the full backbone (and thus DSSP) is unavailable.

Q: What family and function is it annotated with?
A: Database cross-references. InterPro integrates a dozen domain/family signature databases into unified entries with residue-range hits. GO terms attach function/process/location labels with evidence codes. CATH codes position the fold in a four-level structural taxonomy. Organism is the NCBI-taxonomy species name.

Q: Are the domains correctly placed relative to each other?
A: Predicted Aligned Error (PAE) is an AlphaFold confidence matrix: entry (i, j) is the expected error in the position of residue j, in ångströms, when the prediction is superimposed on the true structure at residue i. Low PAE within a block of residues means that block is internally rigid and well-predicted; high PAE between two blocks means their relative placement is uncertain even if each block individually is confident.

Q: What do the diagnostic plots show?
A: Three diagnostic plots accompany the record. The Cα contact map visualizes the tertiary structure as a 2D adjacency matrix (8 Å cutoff, sequence-local contacts suppressed). The Ramachandran plot shows the distribution of backbone (φ, ψ) torsions, with points in the α and β basins reflecting secondary structure content. The PAE plot shows AlphaFold's inter-residue confidence as a color matrix.

Q: What is the amino-acid chain?
A: Primary structure: the covalent order of the twenty standard amino acids along the backbone. Two proteins with the same sequence will (almost always) fold to the same structure; two with 30% identity often share a fold but not the details.

Q: What do the rendered images show?
A: The six renders are orthographic views along the three Cartesian axes in both directions. Representation (cartoon, sticks, or surface) and color scheme (sequence-rainbow or by-chain) vary across proteins so the training set covers all the common visualization conventions.